Protein AF-A0A935MZN0-F1 (afdb_monomer_lite)

pLDDT: mean 77.76, std 11.83, range [48.06, 91.81]

Radius of gyration: 12.57 Å; chains: 1; bounding box: 27×21×33 Å

Structure (mmCIF, N/CA/C/O backbone):
data_AF-A0A935MZN0-F1
#
_entry.id   AF-A0A935MZN0-F1
#
loop_
_atom_site.group_PDB
_atom_site.id
_atom_site.type_symbol
_atom_site.label_atom_id
_atom_site.label_alt_id
_atom_site.label_comp_id
_atom_site.label_asym_id
_atom_site.label_entity_id
_atom_site.label_seq_id
_atom_site.pdbx_PDB_ins_code
_atom_site.Cartn_x
_atom_site.Cartn_y
_atom_site.Cartn_z
_atom_site.occupancy
_atom_site.B_iso_or_equiv
_atom_site.auth_seq_id
_atom_site.auth_comp_id
_atom_site.auth_asym_id
_atom_site.auth_atom_id
_atom_site.pdbx_PDB_model_num
ATOM 1 N N . MET A 1 1 ? -13.243 -7.373 -14.446 1.00 48.06 1 MET A N 1
ATOM 2 C CA . MET A 1 1 ? -12.236 -8.134 -15.219 1.00 48.06 1 MET A CA 1
ATOM 3 C C . MET A 1 1 ? -10.878 -7.738 -14.684 1.00 48.06 1 MET A C 1
ATOM 5 O O . MET A 1 1 ? -10.677 -6.542 -14.496 1.00 48.06 1 MET A O 1
ATOM 9 N N . ALA A 1 2 ? -10.004 -8.702 -14.393 1.00 52.66 2 ALA A N 1
ATOM 10 C CA . ALA A 1 2 ? -8.628 -8.381 -14.042 1.00 52.66 2 ALA A CA 1
ATOM 11 C C . ALA A 1 2 ? -7.890 -7.898 -15.304 1.00 52.66 2 ALA A C 1
ATOM 13 O O . ALA A 1 2 ? -8.102 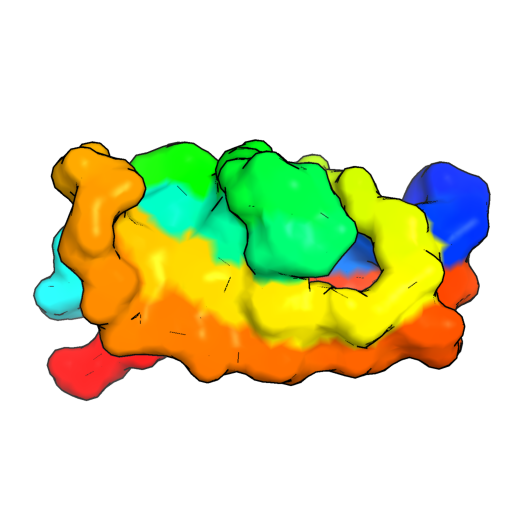-8.469 -16.373 1.00 52.66 2 ALA A O 1
ATOM 14 N N . ARG A 1 3 ? -7.102 -6.822 -15.218 1.00 57.00 3 ARG A N 1
ATOM 15 C CA . ARG A 1 3 ? -6.228 -6.371 -16.315 1.00 57.00 3 ARG A CA 1
ATOM 16 C C . ARG A 1 3 ? -4.871 -7.044 -16.150 1.00 57.00 3 ARG A C 1
ATOM 18 O O . ARG A 1 3 ? -4.337 -7.063 -15.050 1.00 57.00 3 ARG A O 1
ATOM 25 N N . GLU A 1 4 ? -4.385 -7.621 -17.246 1.00 56.47 4 GLU A N 1
ATOM 26 C CA . GLU A 1 4 ? -3.231 -8.534 -17.286 1.00 56.47 4 GLU A CA 1
ATOM 27 C C . GLU A 1 4 ? -1.938 -7.853 -17.771 1.00 56.47 4 GLU A C 1
ATOM 29 O O . GLU A 1 4 ? -0.874 -8.467 -17.780 1.00 56.47 4 GLU A O 1
ATOM 34 N N . ALA A 1 5 ? -2.030 -6.587 -18.192 1.00 54.41 5 ALA A N 1
ATOM 35 C CA . ALA A 1 5 ? -0.918 -5.808 -18.719 1.00 54.41 5 ALA A CA 1
ATOM 36 C C . ALA A 1 5 ? -0.963 -4.382 -18.167 1.00 54.41 5 ALA A C 1
ATOM 38 O O . ALA A 1 5 ? -2.000 -3.715 -18.255 1.00 54.41 5 ALA A O 1
ATOM 39 N N . ALA A 1 6 ? 0.171 -3.933 -17.637 1.00 58.44 6 ALA A N 1
ATOM 40 C CA . ALA A 1 6 ? 0.364 -2.554 -17.220 1.00 58.44 6 ALA A CA 1
ATOM 41 C C . ALA A 1 6 ? 0.629 -1.644 -18.427 1.00 58.44 6 ALA A C 1
ATOM 43 O O . ALA A 1 6 ? 1.055 -2.089 -19.499 1.00 58.44 6 ALA A O 1
ATOM 44 N N . VAL A 1 7 ? 0.396 -0.340 -18.268 1.00 56.41 7 VAL A N 1
ATOM 45 C CA . VAL A 1 7 ? 0.749 0.646 -19.297 1.00 56.41 7 VAL A CA 1
ATOM 46 C C . VAL A 1 7 ? 2.230 1.003 -19.150 1.00 56.41 7 VAL A C 1
ATOM 48 O O . VAL A 1 7 ? 2.596 1.820 -18.316 1.00 56.41 7 VAL A O 1
ATOM 51 N N . GLY A 1 8 ? 3.092 0.407 -19.978 1.00 64.62 8 GLY A N 1
ATOM 52 C CA . GLY A 1 8 ? 4.535 0.676 -19.967 1.00 64.62 8 GLY A CA 1
ATOM 53 C C . GLY A 1 8 ? 5.334 -0.360 -19.171 1.00 64.62 8 GLY A C 1
ATOM 54 O O . GLY A 1 8 ? 5.040 -1.548 -19.238 1.00 64.62 8 GLY A O 1
ATOM 55 N N . SER A 1 9 ? 6.385 0.073 -18.472 1.00 74.06 9 SER A N 1
ATOM 56 C CA . SER A 1 9 ? 7.263 -0.795 -17.663 1.00 74.06 9 SER A CA 1
ATOM 57 C C . SER A 1 9 ? 6.798 -0.984 -16.216 1.00 74.06 9 SER A C 1
ATOM 59 O O . SER A 1 9 ? 7.482 -1.652 -15.439 1.00 74.06 9 SER A O 1
ATOM 61 N N . ASP A 1 10 ? 5.675 -0.371 -15.852 1.00 80.69 10 ASP A N 1
ATOM 62 C CA . ASP A 1 10 ? 5.119 -0.409 -14.503 1.00 80.69 10 ASP A CA 1
ATOM 63 C C . ASP A 1 10 ? 4.418 -1.748 -14.234 1.00 80.69 10 ASP A C 1
ATOM 65 O O . ASP A 1 10 ? 4.319 -2.612 -15.108 1.00 80.69 10 ASP A O 1
ATOM 69 N N . VAL A 1 11 ? 3.975 -1.942 -12.997 1.00 80.12 11 VAL A N 1
ATOM 70 C CA . VAL A 1 11 ? 3.249 -3.120 -12.531 1.00 80.12 11 VAL A CA 1
ATOM 71 C C . VAL A 1 11 ? 1.893 -2.673 -12.015 1.00 80.12 11 VAL A C 1
ATOM 73 O O . VAL A 1 11 ? 1.815 -1.853 -11.099 1.00 80.12 11 VAL A O 1
ATOM 76 N N . ASP A 1 12 ? 0.836 -3.229 -12.600 1.00 80.50 12 ASP A N 1
ATOM 77 C CA . ASP A 1 12 ? -0.547 -2.938 -12.226 1.00 80.50 12 ASP A CA 1
ATOM 78 C C . ASP A 1 12 ? -0.979 -3.843 -11.066 1.00 80.50 12 ASP A C 1
ATOM 80 O O . ASP A 1 12 ? -0.875 -5.071 -11.123 1.00 80.50 12 ASP A O 1
ATOM 84 N N . LEU A 1 13 ? -1.498 -3.239 -10.007 1.00 77.88 13 LEU A N 1
ATOM 85 C CA . LEU A 1 13 ? -1.904 -3.905 -8.777 1.00 77.88 13 LEU A CA 1
ATOM 86 C C . LEU A 1 13 ? -3.342 -3.537 -8.436 1.00 77.88 13 LEU A C 1
ATOM 88 O O . LEU A 1 13 ? -3.787 -2.428 -8.710 1.00 77.88 13 LEU A O 1
ATOM 92 N N . PHE A 1 14 ? -4.060 -4.454 -7.800 1.00 81.25 14 PHE A N 1
ATOM 93 C CA . PHE A 1 14 ? -5.345 -4.166 -7.172 1.00 81.25 14 PHE A CA 1
ATOM 94 C C . PHE A 1 14 ? -5.465 -4.953 -5.871 1.00 81.25 14 PHE A C 1
ATOM 96 O O . PHE A 1 14 ? -4.824 -5.998 -5.701 1.00 81.25 14 PHE A O 1
ATOM 103 N N . VAL A 1 15 ? -6.295 -4.452 -4.963 1.00 79.88 15 VAL A N 1
ATOM 104 C CA . VAL A 1 15 ? -6.577 -5.095 -3.683 1.00 79.88 15 VAL A CA 1
ATOM 105 C C . VAL A 1 15 ? -7.982 -5.680 -3.724 1.00 79.88 15 VAL A C 1
ATOM 107 O O . VAL A 1 15 ? -8.935 -5.010 -4.123 1.00 79.88 15 VAL A O 1
ATOM 110 N N . LEU A 1 16 ? -8.098 -6.938 -3.302 1.00 79.44 16 LEU A N 1
ATOM 111 C CA . LEU A 1 16 ? -9.364 -7.545 -2.911 1.00 79.44 16 LEU A CA 1
ATOM 112 C C . LEU A 1 16 ? -9.391 -7.666 -1.388 1.00 79.44 16 LEU A C 1
ATOM 114 O O . LEU A 1 16 ? -8.573 -8.390 -0.806 1.00 79.44 16 LEU A O 1
ATOM 118 N N . HIS A 1 17 ? -10.355 -7.007 -0.749 1.00 76.69 17 HIS A N 1
ATOM 119 C CA . HIS A 1 17 ? -10.550 -7.137 0.688 1.00 76.69 17 HIS A CA 1
ATOM 120 C C . HIS A 1 17 ? -11.580 -8.227 1.008 1.00 76.69 17 HIS A C 1
ATOM 122 O O . HIS A 1 17 ? -12.789 -8.020 0.962 1.00 76.69 17 HIS A O 1
ATOM 128 N N . GLY A 1 18 ? -11.095 -9.429 1.321 1.00 67.25 18 GLY A N 1
ATOM 129 C CA . GLY A 1 18 ? -11.930 -10.626 1.475 1.00 67.25 18 GLY A CA 1
ATOM 130 C C . GLY A 1 18 ? -12.409 -10.923 2.898 1.00 67.25 18 GLY A C 1
ATOM 131 O O . GLY A 1 18 ? -12.946 -12.002 3.125 1.00 67.25 18 GLY A O 1
ATOM 132 N N . SER A 1 19 ? -12.187 -10.030 3.865 1.00 70.94 19 SER A N 1
ATOM 133 C CA . SER A 1 19 ? -12.399 -10.322 5.289 1.00 70.94 19 SER A CA 1
ATOM 134 C C . SER A 1 19 ? -13.676 -9.701 5.847 1.00 70.94 19 SER A C 1
ATOM 136 O O . SER A 1 19 ? -13.741 -8.486 6.005 1.00 70.94 19 SER A O 1
ATOM 138 N N . THR A 1 20 ? -14.674 -10.525 6.180 1.00 56.81 20 THR A N 1
ATOM 139 C CA . THR A 1 20 ? -15.986 -10.079 6.695 1.00 56.81 20 THR A CA 1
ATOM 140 C C . THR A 1 20 ? -15.923 -9.366 8.044 1.00 56.81 20 THR A C 1
ATOM 142 O O . THR A 1 20 ? -16.796 -8.556 8.331 1.00 56.81 20 THR A O 1
ATOM 145 N N . ASP A 1 21 ? -14.921 -9.686 8.867 1.00 62.69 21 ASP A N 1
ATOM 146 C CA . ASP A 1 21 ? -14.761 -9.170 10.237 1.00 62.69 21 ASP A CA 1
ATOM 147 C C . ASP A 1 21 ? -13.639 -8.118 10.345 1.00 62.69 21 ASP A C 1
ATOM 149 O O . ASP A 1 21 ? -13.300 -7.661 11.433 1.00 62.69 21 ASP A O 1
ATOM 153 N N . ALA A 1 22 ? -13.021 -7.729 9.219 1.00 65.19 22 ALA A N 1
ATOM 154 C CA . ALA A 1 22 ? -11.936 -6.754 9.253 1.00 65.19 22 ALA A CA 1
ATOM 155 C C . ALA A 1 22 ? -12.458 -5.308 9.130 1.00 65.19 22 ALA A C 1
ATOM 157 O O . ALA A 1 22 ? -13.349 -5.043 8.318 1.00 65.19 22 ALA A O 1
ATOM 158 N N . PRO A 1 23 ? -11.887 -4.361 9.896 1.00 73.44 23 PRO A N 1
ATOM 159 C CA . PRO A 1 23 ? -12.080 -2.927 9.675 1.00 73.44 23 PRO A CA 1
ATOM 160 C C . PRO A 1 23 ? -11.541 -2.488 8.304 1.00 73.44 23 PRO A C 1
ATOM 162 O O . PRO A 1 23 ? -10.748 -3.201 7.691 1.00 73.44 23 PRO A O 1
ATOM 165 N N . THR A 1 24 ? -11.936 -1.295 7.848 1.00 84.50 24 THR A N 1
ATOM 166 C CA . THR A 1 24 ? -11.401 -0.702 6.615 1.00 84.50 24 THR A CA 1
ATOM 167 C C . THR A 1 24 ? -9.891 -0.493 6.718 1.00 84.50 24 THR A C 1
ATOM 169 O O . THR A 1 24 ? -9.376 -0.119 7.780 1.00 84.50 24 THR A O 1
ATOM 172 N N . VAL A 1 25 ? -9.179 -0.740 5.616 1.00 86.19 25 VAL A N 1
ATOM 173 C CA . VAL A 1 25 ? -7.712 -0.691 5.584 1.00 86.19 25 VAL A CA 1
ATOM 174 C C . VAL A 1 25 ? -7.166 0.246 4.516 1.00 86.19 25 VAL A C 1
ATOM 176 O O . VAL A 1 25 ? -7.681 0.331 3.400 1.00 86.19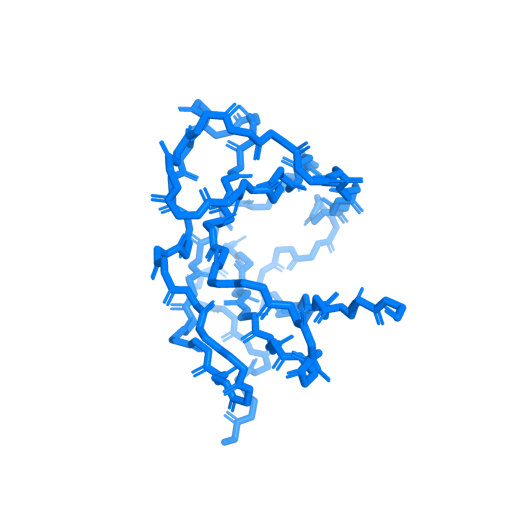 25 VAL A O 1
ATOM 179 N N . ASP A 1 26 ? -6.049 0.878 4.855 1.00 89.31 26 ASP A N 1
ATOM 180 C CA . ASP A 1 26 ? -5.170 1.559 3.917 1.00 89.31 26 ASP A CA 1
ATOM 181 C C . ASP A 1 26 ? -4.027 0.625 3.513 1.00 89.31 26 ASP A C 1
ATOM 183 O O . ASP A 1 26 ? -3.489 -0.106 4.346 1.00 89.31 26 ASP A O 1
ATOM 187 N N . VAL A 1 27 ? -3.594 0.692 2.253 1.00 88.62 27 VAL A N 1
ATOM 188 C CA . VAL A 1 27 ? -2.388 -0.003 1.776 1.00 88.62 27 VAL A CA 1
ATOM 189 C C . VAL A 1 27 ? -1.358 1.026 1.350 1.00 88.62 27 VAL A C 1
ATOM 191 O O . VAL A 1 27 ? -1.632 1.859 0.485 1.00 88.62 27 VAL A O 1
ATOM 194 N N . LYS A 1 28 ? -0.162 0.951 1.932 1.00 91.12 28 LYS A N 1
ATOM 195 C CA . LYS A 1 28 ? 0.956 1.854 1.647 1.00 91.12 28 LYS A CA 1
ATOM 196 C C . LYS A 1 28 ? 2.156 1.083 1.110 1.00 91.12 28 LYS A C 1
ATOM 198 O O . LYS A 1 28 ? 2.446 -0.013 1.579 1.00 91.12 28 LYS A O 1
ATOM 203 N N . ALA A 1 29 ? 2.864 1.650 0.138 1.00 90.88 29 ALA A N 1
ATOM 204 C CA . ALA A 1 29 ? 4.130 1.110 -0.354 1.00 90.88 29 ALA A CA 1
ATOM 205 C C . ALA A 1 29 ? 5.306 1.813 0.332 1.00 90.88 29 ALA A C 1
ATOM 207 O O . ALA A 1 29 ? 5.607 2.970 0.030 1.00 90.88 29 ALA A O 1
ATOM 208 N N . ARG A 1 30 ? 5.996 1.100 1.226 1.00 91.00 30 ARG A N 1
ATOM 209 C CA . ARG A 1 30 ? 7.062 1.654 2.074 1.00 91.00 30 ARG A CA 1
ATOM 210 C C . ARG A 1 30 ? 8.220 2.242 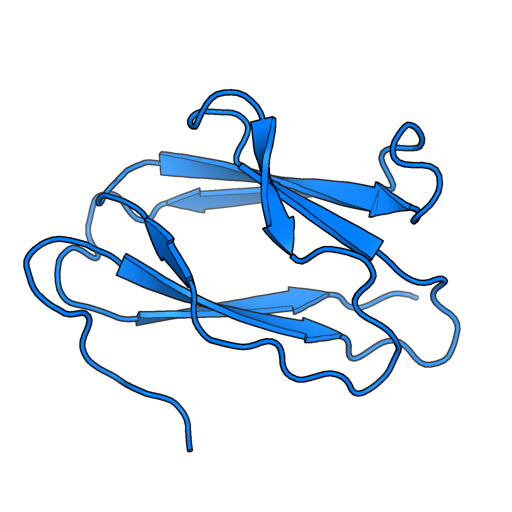1.266 1.00 91.00 30 ARG A C 1
ATOM 212 O O . ARG A 1 30 ? 8.631 3.382 1.457 1.00 91.00 30 ARG A O 1
ATOM 219 N N . GLU A 1 31 ? 8.721 1.485 0.300 1.00 91.56 31 GLU A N 1
ATOM 220 C CA . GLU A 1 31 ? 9.853 1.836 -0.562 1.00 91.56 31 GLU A CA 1
ATOM 221 C C . GLU A 1 31 ? 9.471 2.889 -1.613 1.00 91.56 31 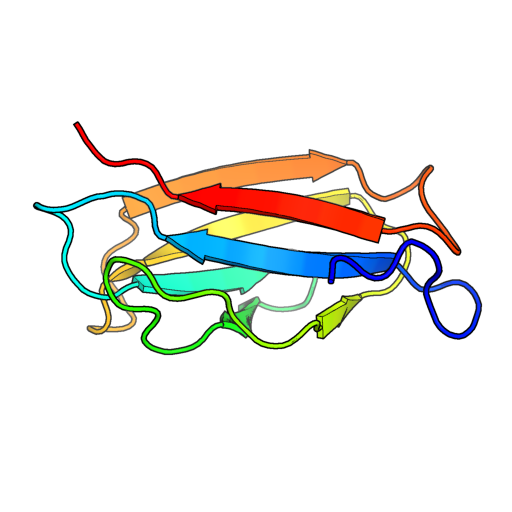GLU A C 1
ATOM 223 O O . GLU A 1 31 ? 10.348 3.476 -2.242 1.00 91.56 31 GLU A O 1
ATOM 228 N N . ALA A 1 32 ? 8.172 3.176 -1.765 1.00 86.56 32 ALA A N 1
ATOM 229 C CA . ALA A 1 32 ? 7.656 4.309 -2.530 1.00 86.56 32 ALA A CA 1
ATOM 230 C C . ALA A 1 32 ? 7.455 5.570 -1.661 1.00 86.56 32 ALA A C 1
ATOM 232 O O . ALA A 1 32 ? 6.734 6.478 -2.069 1.00 86.56 32 ALA A O 1
ATOM 233 N N . GLY A 1 33 ? 8.066 5.637 -0.472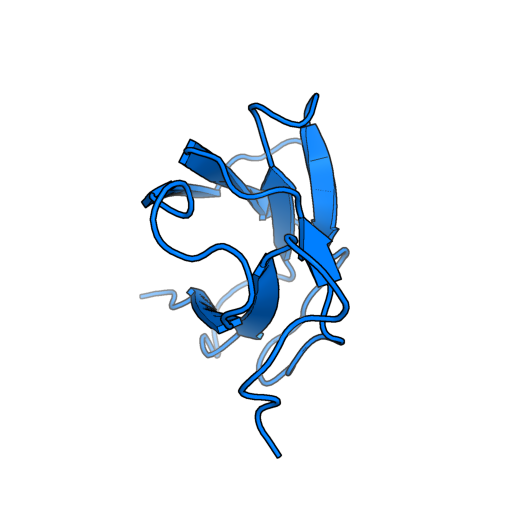 1.00 88.81 33 GLY A N 1
ATOM 234 C CA . GLY A 1 33 ? 7.915 6.763 0.453 1.00 88.81 33 GLY A CA 1
ATOM 235 C C . GLY A 1 33 ? 6.554 6.778 1.147 1.00 88.81 33 GLY A C 1
ATOM 236 O O . GLY A 1 33 ? 5.928 7.832 1.230 1.00 88.81 33 GLY A O 1
ATOM 237 N N . ASP A 1 34 ? 6.088 5.606 1.589 1.00 88.62 34 ASP A N 1
ATOM 238 C CA . ASP A 1 34 ? 4.769 5.387 2.201 1.00 88.62 34 ASP A CA 1
ATOM 239 C C . ASP A 1 34 ? 3.596 5.866 1.330 1.00 88.62 34 ASP A C 1
ATOM 241 O O . ASP A 1 34 ? 2.556 6.305 1.831 1.00 88.62 34 ASP A O 1
ATOM 245 N N . LEU A 1 35 ? 3.755 5.766 0.004 1.00 89.19 35 LEU A N 1
ATOM 246 C CA . LEU A 1 35 ? 2.711 6.106 -0.956 1.00 89.19 35 LEU A CA 1
ATOM 247 C C . LEU A 1 35 ? 1.440 5.315 -0.641 1.00 89.19 35 LEU A C 1
ATOM 249 O O . LEU A 1 35 ? 1.463 4.084 -0.647 1.00 89.19 35 LEU A O 1
ATOM 253 N N . VAL A 1 36 ? 0.335 6.022 -0.412 1.00 89.44 36 VAL A N 1
ATOM 254 C CA . VAL A 1 36 ? -0.987 5.418 -0.228 1.00 89.44 36 VAL A CA 1
ATOM 255 C C . VAL A 1 36 ? -1.480 4.906 -1.579 1.00 89.44 36 VAL A C 1
ATOM 257 O O . VAL A 1 36 ? -1.767 5.685 -2.485 1.00 89.44 36 VAL A O 1
ATOM 260 N N . LEU A 1 37 ? -1.544 3.586 -1.712 1.00 86.06 37 LEU A N 1
ATOM 261 C CA . LEU A 1 37 ? -1.996 2.878 -2.911 1.00 86.06 37 LEU A CA 1
ATOM 262 C C . LEU A 1 37 ? -3.500 2.616 -2.871 1.00 86.06 37 LEU A C 1
ATOM 264 O O . LEU A 1 37 ? -4.180 2.650 -3.893 1.00 86.06 37 LEU A O 1
ATOM 268 N N . VAL A 1 38 ? -4.007 2.359 -1.669 1.00 87.56 38 VAL A N 1
ATOM 269 C CA . VAL A 1 38 ? -5.419 2.142 -1.378 1.00 87.56 38 VAL A CA 1
ATOM 270 C C . VAL A 1 38 ? -5.745 2.909 -0.116 1.00 87.56 38 VAL A C 1
ATOM 272 O O . VAL A 1 38 ? -4.996 2.825 0.857 1.00 87.56 38 VAL A O 1
ATOM 275 N N . ASN A 1 39 ? -6.855 3.636 -0.149 1.00 88.12 39 ASN A N 1
ATOM 276 C CA . ASN A 1 39 ? -7.382 4.341 1.003 1.00 88.12 39 ASN A CA 1
ATOM 277 C C . ASN A 1 39 ? -8.774 3.799 1.328 1.00 88.12 39 ASN A C 1
ATOM 279 O O . ASN A 1 39 ? -9.616 3.729 0.432 1.00 88.12 39 ASN A O 1
ATOM 283 N N . ASP A 1 40 ? -8.974 3.404 2.584 1.00 86.75 40 ASP A N 1
ATOM 284 C CA . ASP A 1 40 ? -10.252 2.944 3.132 1.00 86.75 40 ASP A CA 1
ATOM 285 C C . ASP A 1 40 ? -10.931 1.807 2.345 1.00 86.75 40 ASP A C 1
ATOM 287 O O . ASP A 1 40 ? -12.141 1.834 2.120 1.00 86.75 40 ASP A O 1
ATOM 291 N N . ALA A 1 41 ? -10.186 0.770 1.942 1.00 83.94 41 ALA A N 1
ATOM 292 C CA . ALA A 1 41 ? -10.815 -0.419 1.360 1.00 83.94 41 ALA A CA 1
ATOM 293 C C . ALA A 1 41 ? -11.686 -1.123 2.406 1.00 83.94 41 ALA A C 1
ATOM 295 O O . ALA A 1 41 ? -11.189 -1.496 3.472 1.00 83.94 41 ALA A O 1
ATOM 296 N N . ALA A 1 42 ? -12.965 -1.331 2.091 1.00 83.25 42 ALA A N 1
ATOM 297 C CA . ALA A 1 42 ? -13.930 -2.041 2.920 1.00 83.25 42 ALA A CA 1
ATOM 298 C C . ALA A 1 42 ? -14.101 -3.499 2.485 1.00 83.25 42 ALA A C 1
ATOM 300 O O . ALA A 1 42 ? -13.658 -3.916 1.415 1.00 83.25 42 ALA A O 1
ATOM 301 N N . TYR A 1 43 ? -14.744 -4.305 3.332 1.00 78.19 43 TYR A N 1
ATOM 302 C CA . TYR A 1 43 ? -15.042 -5.694 2.998 1.00 78.19 43 TYR A CA 1
ATOM 303 C C . TYR A 1 43 ? -15.762 -5.816 1.645 1.00 78.19 43 TYR A C 1
ATOM 305 O O . TYR A 1 43 ? -16.732 -5.113 1.369 1.00 78.19 43 TYR A O 1
ATOM 313 N N . SER A 1 44 ? -15.315 -6.784 0.843 1.00 76.25 44 SER A N 1
ATOM 314 C CA . SER A 1 44 ? -15.782 -7.082 -0.510 1.00 76.25 44 SER A CA 1
ATOM 315 C C . SER A 1 44 ? -15.404 -6.045 -1.575 1.00 76.25 44 SER A C 1
ATOM 317 O O . SER A 1 44 ? -15.789 -6.228 -2.737 1.00 76.25 44 SER A O 1
ATOM 319 N N . ASP A 1 45 ? -14.616 -5.022 -1.233 1.00 80.38 45 ASP A N 1
ATOM 320 C CA . ASP A 1 45 ? -14.111 -4.076 -2.220 1.00 80.38 45 ASP A CA 1
ATOM 321 C C . ASP A 1 45 ? -13.044 -4.718 -3.109 1.00 80.38 45 ASP A C 1
ATOM 323 O O . ASP A 1 45 ? -12.105 -5.382 -2.656 1.00 80.38 45 ASP A O 1
ATOM 327 N N . ILE A 1 46 ? -13.197 -4.461 -4.406 1.00 78.94 46 ILE A N 1
ATOM 328 C CA . ILE A 1 46 ? -12.148 -4.600 -5.411 1.00 78.94 46 ILE A CA 1
ATOM 329 C C . ILE A 1 46 ? -11.728 -3.180 -5.756 1.00 78.94 46 ILE A C 1
ATOM 331 O O . ILE A 1 46 ? -12.502 -2.430 -6.357 1.00 78.94 46 ILE A O 1
ATOM 335 N N . THR A 1 47 ? -10.517 -2.797 -5.367 1.00 80.56 47 THR A N 1
ATOM 336 C CA . THR A 1 47 ? -10.036 -1.435 -5.605 1.00 80.56 47 THR A CA 1
ATOM 337 C C . THR A 1 47 ? -9.770 -1.203 -7.092 1.00 80.56 47 THR A C 1
ATOM 339 O O . THR A 1 47 ? -9.524 -2.155 -7.844 1.00 80.56 47 THR A O 1
ATOM 342 N N . PRO A 1 48 ? -9.754 0.062 -7.547 1.00 80.56 48 PRO A N 1
ATOM 343 C CA . PRO A 1 48 ? -9.153 0.397 -8.826 1.00 80.56 48 PRO A CA 1
ATOM 344 C C . PRO A 1 48 ? -7.718 -0.130 -8.914 1.00 80.56 48 PRO A C 1
ATOM 346 O O . PRO A 1 48 ? -7.040 -0.314 -7.898 1.00 80.56 48 PRO A O 1
ATOM 349 N N . TYR A 1 49 ? -7.267 -0.345 -10.146 1.00 77.81 49 TYR A N 1
ATOM 350 C CA . TYR A 1 49 ? -5.870 -0.653 -10.396 1.00 77.81 49 TYR A CA 1
ATOM 351 C C . TYR A 1 49 ? -4.996 0.562 -10.106 1.00 77.81 49 TYR A C 1
ATOM 353 O O . TYR A 1 49 ? -5.342 1.682 -10.486 1.00 77.81 49 TYR A O 1
ATOM 361 N N . PHE A 1 50 ? -3.852 0.321 -9.487 1.00 80.88 50 PHE A N 1
ATOM 362 C CA . PHE A 1 50 ? -2.790 1.295 -9.299 1.00 80.88 50 PHE A CA 1
ATOM 363 C C . PHE A 1 50 ? -1.495 0.750 -9.894 1.00 80.88 50 PHE A C 1
ATOM 365 O O . PHE A 1 50 ? -1.211 -0.443 -9.794 1.00 80.88 50 PHE A O 1
ATOM 372 N N . SER A 1 51 ? -0.722 1.628 -10.525 1.00 82.81 51 SER A N 1
ATOM 373 C CA . SER A 1 51 ? 0.529 1.268 -11.188 1.00 82.81 51 SER A CA 1
ATOM 374 C C . SER A 1 51 ? 1.703 1.745 -10.344 1.00 82.81 51 SER A C 1
ATOM 376 O O . SER A 1 51 ? 1.749 2.906 -9.931 1.00 82.81 51 SER A O 1
ATOM 378 N N . VAL A 1 52 ? 2.656 0.855 -10.087 1.00 82.75 52 VAL A N 1
ATOM 379 C CA . VAL A 1 52 ? 3.933 1.194 -9.447 1.00 82.75 52 VAL A CA 1
ATOM 380 C C . VAL A 1 52 ? 5.083 0.779 -10.358 1.00 82.75 52 VAL A C 1
ATOM 382 O O . VAL A 1 52 ? 4.950 -0.219 -11.068 1.00 82.75 52 VAL A O 1
ATOM 385 N N . PRO A 1 53 ? 6.222 1.490 -10.356 1.00 84.88 53 PRO A N 1
ATOM 386 C CA . PRO A 1 53 ? 7.404 1.031 -11.074 1.00 84.88 53 PRO A CA 1
ATOM 387 C C . PRO A 1 53 ? 7.784 -0.398 -10.673 1.00 84.88 53 PRO A C 1
ATOM 389 O O . PRO A 1 53 ? 7.574 -0.806 -9.533 1.00 84.88 53 PRO A O 1
ATOM 392 N N . ALA A 1 54 ? 8.379 -1.169 -11.583 1.00 85.38 54 ALA A N 1
ATOM 393 C CA . ALA A 1 54 ? 8.907 -2.481 -11.221 1.00 85.38 54 ALA A CA 1
ATOM 394 C C . ALA A 1 54 ? 9.968 -2.341 -10.113 1.00 85.38 54 ALA A C 1
ATOM 396 O O . ALA A 1 54 ? 10.987 -1.668 -10.277 1.00 85.38 54 ALA A O 1
ATOM 397 N N . GLY A 1 55 ? 9.728 -2.988 -8.976 1.00 86.25 55 GLY A N 1
ATOM 398 C CA . GLY A 1 55 ? 10.562 -2.868 -7.786 1.00 86.25 55 GLY A CA 1
ATOM 399 C C . GLY A 1 55 ? 10.134 -3.846 -6.700 1.00 86.25 55 GLY A C 1
ATOM 400 O O . GLY A 1 55 ? 9.084 -4.475 -6.791 1.00 86.25 55 GLY A O 1
ATOM 401 N N . ASN A 1 56 ? 10.962 -4.013 -5.675 1.00 89.38 56 ASN A N 1
ATOM 402 C CA . ASN A 1 56 ? 10.570 -4.794 -4.505 1.00 89.38 56 ASN A CA 1
ATOM 403 C C . ASN A 1 56 ? 9.937 -3.849 -3.491 1.00 89.38 56 ASN A C 1
ATOM 405 O O . ASN A 1 56 ? 10.595 -2.906 -3.053 1.00 89.38 56 ASN A O 1
ATOM 409 N N . TYR A 1 57 ? 8.688 -4.126 -3.136 1.00 88.94 57 TYR A N 1
ATOM 410 C CA . TYR A 1 57 ? 7.929 -3.332 -2.184 1.00 88.94 57 TYR A CA 1
ATOM 411 C C . TYR A 1 57 ? 7.557 -4.158 -0.961 1.00 88.94 57 TYR A C 1
ATOM 413 O O . TYR A 1 57 ? 7.289 -5.353 -1.049 1.00 88.94 57 TYR A O 1
ATOM 421 N N . THR A 1 58 ? 7.480 -3.490 0.172 1.00 91.81 58 THR A N 1
ATOM 422 C CA . THR A 1 58 ? 6.766 -3.891 1.364 1.00 91.81 58 THR A CA 1
ATOM 423 C C . THR A 1 58 ? 5.455 -3.117 1.356 1.00 91.81 58 THR A C 1
ATOM 425 O O . THR A 1 58 ? 5.437 -1.887 1.434 1.00 91.81 58 THR A O 1
ATOM 428 N N . LEU A 1 59 ? 4.358 -3.850 1.205 1.00 89.69 59 LEU A N 1
ATOM 429 C CA . LEU A 1 59 ? 3.006 -3.326 1.293 1.00 89.69 59 LEU A CA 1
ATOM 430 C C . LEU A 1 59 ? 2.566 -3.381 2.750 1.00 89.69 59 LEU A C 1
ATOM 432 O O . LEU A 1 59 ? 2.353 -4.463 3.300 1.00 89.69 59 LEU A O 1
ATOM 436 N N . ASP A 1 60 ? 2.455 -2.213 3.361 1.00 90.56 60 ASP A N 1
ATOM 437 C CA . ASP A 1 60 ? 1.999 -2.044 4.729 1.00 90.56 60 ASP A CA 1
A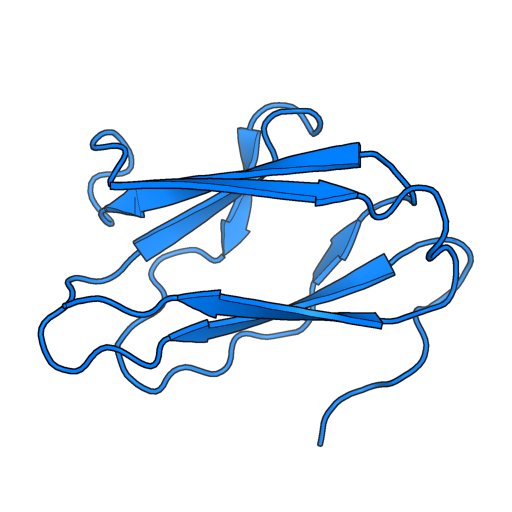TOM 438 C C . ASP A 1 60 ? 0.493 -1.805 4.748 1.00 90.56 60 ASP A C 1
ATOM 440 O O . ASP A 1 60 ? -0.015 -0.902 4.081 1.00 90.56 60 ASP A O 1
ATOM 444 N N . LEU A 1 61 ? -0.220 -2.628 5.512 1.00 87.88 61 LEU A N 1
ATOM 445 C CA . LEU A 1 61 ? -1.651 -2.494 5.742 1.00 87.88 61 LEU A CA 1
ATOM 446 C C . LEU A 1 61 ? -1.857 -1.764 7.056 1.00 87.88 61 LEU A C 1
ATOM 448 O O . LEU A 1 61 ? -1.474 -2.272 8.110 1.00 87.88 61 LEU A O 1
ATOM 452 N N . TYR A 1 62 ? -2.495 -0.606 6.995 1.00 89.50 62 TYR A N 1
ATOM 453 C CA . TYR A 1 62 ? -2.910 0.153 8.164 1.00 89.50 62 TYR A CA 1
ATOM 454 C C . TYR A 1 62 ? -4.422 0.062 8.337 1.00 89.50 62 TYR A C 1
ATOM 456 O O . TYR A 1 62 ? -5.148 -0.119 7.364 1.00 89.50 62 TYR A O 1
ATOM 464 N N . LEU A 1 63 ? -4.907 0.222 9.566 1.00 87.56 63 LEU A N 1
ATOM 465 C CA . LEU A 1 63 ? -6.307 0.585 9.779 1.00 87.56 63 LEU A CA 1
ATOM 466 C C . LEU A 1 63 ? -6.588 1.958 9.161 1.00 87.56 63 LEU A C 1
ATOM 468 O O . LEU A 1 63 ? -5.673 2.767 9.011 1.00 87.56 63 LEU A O 1
ATOM 472 N N . SER A 1 64 ? -7.859 2.262 8.903 1.00 82.75 64 SER A N 1
ATOM 473 C CA . SER A 1 64 ? -8.312 3.589 8.448 1.00 82.75 64 SER A CA 1
ATOM 474 C C . SER A 1 64 ? -7.978 4.748 9.398 1.00 82.75 64 SER A C 1
ATOM 476 O O . SER A 1 64 ? -8.203 5.911 9.076 1.00 82.75 64 SER A O 1
ATOM 478 N N . ASP A 1 65 ? -7.455 4.465 10.596 1.00 84.44 65 ASP A N 1
ATOM 479 C CA . ASP A 1 65 ? -6.867 5.488 11.466 1.00 84.44 65 ASP A CA 1
ATOM 480 C C . ASP A 1 65 ? -5.513 6.017 10.940 1.00 84.44 65 ASP A C 1
ATOM 482 O O . ASP A 1 65 ? -4.961 6.971 11.491 1.00 84.44 65 ASP A O 1
ATOM 486 N N . GLY A 1 66 ? -4.963 5.387 9.896 1.00 81.38 66 GLY A N 1
ATOM 487 C CA . GLY A 1 66 ? -3.723 5.741 9.216 1.00 81.38 66 GLY A CA 1
ATOM 488 C C . GLY A 1 66 ? -2.443 5.487 10.020 1.00 81.38 66 GLY A C 1
ATOM 489 O O . GLY A 1 66 ? -1.356 5.788 9.514 1.00 81.38 66 GLY A O 1
ATOM 490 N N . THR A 1 67 ? -2.543 4.947 11.239 1.00 86.94 67 THR A N 1
ATOM 491 C CA . THR A 1 67 ? -1.447 4.845 12.223 1.00 86.94 67 THR A CA 1
ATOM 492 C C . THR A 1 67 ? -1.234 3.433 12.763 1.00 86.94 67 THR A C 1
ATOM 494 O O . THR A 1 67 ? -0.092 3.047 13.021 1.00 86.94 67 THR A O 1
ATOM 497 N N . THR A 1 68 ? -2.291 2.633 12.882 1.00 88.62 68 THR A N 1
ATOM 498 C CA . THR A 1 68 ? -2.226 1.258 13.376 1.00 88.62 68 THR A CA 1
ATOM 499 C C . THR A 1 68 ? -1.839 0.312 12.247 1.00 88.62 68 THR A C 1
ATOM 501 O O . THR A 1 68 ? -2.651 0.022 11.372 1.00 88.62 68 THR A O 1
ATOM 504 N N . LEU A 1 69 ? -0.598 -0.182 12.265 1.00 88.88 69 LEU A N 1
ATOM 505 C CA . LEU A 1 69 ? -0.126 -1.202 11.325 1.00 88.88 69 LEU A CA 1
ATOM 506 C C . LEU A 1 69 ? -0.738 -2.568 11.677 1.00 88.88 69 LEU A C 1
ATOM 508 O O . LEU A 1 69 ? -0.547 -3.076 12.781 1.00 88.88 69 LEU A O 1
ATOM 512 N N . VAL A 1 70 ? -1.436 -3.169 10.719 1.00 86.88 70 VAL A N 1
ATOM 513 C CA . VAL A 1 70 ? -2.088 -4.481 10.829 1.00 86.88 70 VAL A CA 1
ATOM 514 C C . VAL A 1 70 ? -1.161 -5.592 10.343 1.00 86.88 70 VAL A C 1
ATOM 516 O O . VAL A 1 70 ? -1.025 -6.622 11.000 1.00 86.88 70 VAL A O 1
ATOM 519 N N . ALA A 1 71 ? -0.525 -5.394 9.186 1.00 84.69 71 ALA A N 1
ATOM 520 C CA . ALA A 1 71 ? 0.343 -6.384 8.556 1.00 84.69 71 ALA A CA 1
ATOM 521 C C . ALA A 1 71 ? 1.291 -5.739 7.537 1.00 84.69 71 ALA A C 1
ATOM 523 O O . ALA A 1 71 ? 1.017 -4.660 7.019 1.00 84.69 71 ALA A O 1
ATOM 524 N N . SER A 1 72 ? 2.368 -6.448 7.203 1.00 87.12 72 SER A N 1
ATOM 525 C CA . SER A 1 72 ? 3.289 -6.084 6.123 1.00 87.12 72 SER A CA 1
ATOM 526 C C . SER A 1 72 ? 3.481 -7.279 5.192 1.00 87.12 72 SER A C 1
ATOM 528 O O . SER A 1 72 ? 3.756 -8.386 5.659 1.00 87.12 72 SER A O 1
ATOM 530 N N . PHE A 1 73 ? 3.391 -7.061 3.881 1.00 84.06 73 PHE A N 1
ATOM 531 C CA . PHE A 1 73 ? 3.585 -8.095 2.862 1.00 84.06 73 PHE A CA 1
ATOM 532 C C . PHE A 1 73 ? 4.695 -7.709 1.896 1.00 84.06 73 PHE A C 1
ATOM 534 O O . PHE A 1 73 ? 4.711 -6.604 1.364 1.00 84.06 73 PHE A O 1
ATOM 541 N N . ILE A 1 74 ? 5.603 -8.641 1.619 1.00 85.38 74 ILE A N 1
ATOM 542 C CA . ILE A 1 74 ? 6.638 -8.436 0.605 1.00 85.38 74 ILE A CA 1
ATOM 543 C C . ILE A 1 74 ? 6.026 -8.717 -0.770 1.00 85.38 74 ILE A C 1
ATOM 545 O O . ILE A 1 74 ? 5.580 -9.829 -1.049 1.00 85.38 74 ILE A O 1
ATOM 549 N N . ALA A 1 75 ? 6.047 -7.709 -1.631 1.00 83.94 75 ALA A N 1
ATOM 550 C CA . ALA A 1 75 ? 5.655 -7.745 -3.029 1.00 83.94 75 ALA A CA 1
ATOM 551 C C . ALA A 1 75 ? 6.916 -7.618 -3.910 1.00 83.94 75 ALA A C 1
ATOM 553 O O . ALA A 1 75 ? 7.369 -6.506 -4.201 1.00 83.94 75 ALA A O 1
ATOM 554 N N . PRO A 1 76 ? 7.534 -8.740 -4.329 1.00 82.81 76 PRO A N 1
ATOM 555 C CA . PRO A 1 76 ? 8.730 -8.724 -5.166 1.00 82.81 76 PRO A CA 1
ATOM 556 C C . PRO A 1 76 ? 8.366 -8.470 -6.638 1.00 82.81 76 PRO A C 1
ATOM 558 O O . PRO A 1 76 ? 8.362 -9.383 -7.463 1.00 82.81 76 PRO A O 1
ATOM 561 N N . LEU A 1 77 ? 8.030 -7.224 -6.981 1.00 82.81 77 LEU A N 1
ATOM 562 C CA . LEU A 1 77 ? 7.556 -6.843 -8.320 1.00 82.81 77 LEU A CA 1
ATOM 563 C C . LEU A 1 77 ? 8.694 -6.527 -9.299 1.00 82.81 77 LEU A C 1
ATOM 565 O O . LEU A 1 77 ? 8.438 -6.227 -10.463 1.00 82.81 77 LEU A O 1
ATOM 569 N N . ALA A 1 78 ? 9.956 -6.617 -8.868 1.00 80.31 78 ALA A N 1
ATOM 570 C CA . ALA A 1 78 ? 11.116 -6.272 -9.691 1.00 80.31 78 ALA A CA 1
ATOM 571 C C . ALA A 1 78 ? 11.210 -7.084 -11.000 1.00 80.31 78 ALA A C 1
ATOM 573 O O . ALA A 1 78 ? 11.756 -6.597 -11.985 1.00 80.31 78 ALA A O 1
ATOM 574 N N . GLY A 1 79 ? 10.668 -8.307 -11.026 1.00 77.06 79 GLY A N 1
ATOM 575 C CA . GLY A 1 79 ? 10.618 -9.159 -12.221 1.00 77.06 79 GLY A CA 1
ATOM 576 C C . GLY A 1 79 ? 9.335 -9.038 -13.047 1.00 77.06 79 GLY A C 1
ATOM 577 O O . GLY A 1 79 ? 9.191 -9.763 -14.027 1.00 77.06 79 GLY A O 1
ATOM 578 N N . LEU A 1 80 ? 8.395 -8.177 -12.645 1.00 72.56 80 LEU A N 1
ATOM 579 C CA . LEU A 1 80 ? 7.035 -8.125 -13.192 1.00 72.56 80 LEU A CA 1
ATOM 580 C C . LEU A 1 80 ? 6.769 -6.912 -14.087 1.00 72.56 80 LEU A C 1
ATOM 582 O O . LEU A 1 80 ? 5.612 -6.667 -14.407 1.00 72.56 80 LEU A O 1
ATOM 586 N N . GLY A 1 81 ? 7.793 -6.155 -14.496 1.00 67.56 81 GLY A N 1
ATOM 587 C CA . GLY A 1 81 ? 7.603 -4.981 -15.358 1.00 67.56 81 GLY A CA 1
ATOM 588 C C . GLY A 1 81 ? 6.760 -5.299 -16.600 1.00 67.56 81 GLY A C 1
ATOM 589 O O . GLY A 1 81 ? 7.078 -6.226 -17.347 1.00 67.56 81 GLY A O 1
ATOM 590 N N . GLY A 1 82 ? 5.672 -4.549 -16.798 1.00 60.28 82 GLY A N 1
ATOM 591 C CA . GLY A 1 82 ? 4.679 -4.767 -17.857 1.00 60.28 82 GLY A CA 1
ATOM 592 C C . GLY A 1 82 ? 3.564 -5.771 -17.521 1.00 60.28 82 GLY A C 1
ATOM 593 O O . GLY A 1 82 ? 2.646 -5.943 -18.321 1.00 60.28 82 GLY A O 1
ATOM 594 N N . GLY A 1 83 ? 3.614 -6.425 -16.358 1.00 65.56 83 GLY A N 1
ATOM 595 C CA . GLY A 1 83 ? 2.616 -7.379 -15.870 1.00 65.56 83 GLY A CA 1
ATOM 596 C C . GLY A 1 83 ? 1.707 -6.819 -14.771 1.00 65.56 83 GLY A C 1
ATOM 597 O O . GLY A 1 83 ? 1.787 -5.653 -14.390 1.00 65.56 83 GLY A O 1
ATOM 598 N N . SER A 1 84 ? 0.833 -7.676 -14.242 1.00 60.16 84 SER A N 1
ATOM 599 C CA . SER A 1 84 ? -0.108 -7.341 -13.166 1.00 60.16 84 SER A CA 1
ATOM 600 C C . SER A 1 84 ? -0.013 -8.320 -11.995 1.00 60.16 84 SER A C 1
ATOM 602 O O . SER A 1 84 ? 0.164 -9.519 -12.224 1.00 60.16 84 SER A O 1
ATOM 604 N N . ALA A 1 85 ? -0.212 -7.854 -10.761 1.00 65.81 85 ALA A N 1
ATOM 605 C CA . ALA A 1 85 ? -0.307 -8.707 -9.573 1.00 65.81 85 ALA A CA 1
ATOM 606 C C . ALA A 1 85 ? -1.587 -8.419 -8.765 1.00 65.81 85 ALA A C 1
ATOM 608 O O . ALA A 1 85 ? -2.142 -7.323 -8.816 1.00 65.81 85 ALA A O 1
ATOM 609 N N . ALA A 1 86 ? -2.070 -9.413 -8.017 1.00 65.44 86 ALA A N 1
ATOM 610 C CA . ALA A 1 86 ? -3.230 -9.277 -7.137 1.00 65.44 86 ALA A CA 1
ATOM 611 C C . ALA A 1 86 ? -2.788 -9.325 -5.671 1.00 65.44 86 ALA A C 1
ATOM 613 O O . ALA A 1 86 ? -2.001 -10.195 -5.291 1.00 65.44 86 ALA A O 1
ATOM 614 N N . VAL A 1 87 ? -3.320 -8.418 -4.853 1.00 67.00 87 VAL A N 1
ATOM 615 C CA . VAL A 1 87 ? -3.091 -8.381 -3.406 1.00 67.00 87 VAL A CA 1
ATOM 616 C C . VAL A 1 87 ? -4.378 -8.799 -2.698 1.00 67.00 87 VAL A C 1
ATOM 618 O O . VAL A 1 87 ? -5.440 -8.220 -2.926 1.00 67.00 87 VAL A O 1
ATOM 621 N N . PHE A 1 88 ? -4.289 -9.810 -1.833 1.00 63.47 88 PHE A N 1
ATOM 622 C CA . PHE A 1 88 ? -5.419 -10.303 -1.045 1.00 63.47 88 PHE A CA 1
ATOM 623 C C . PHE A 1 88 ? -5.249 -9.897 0.418 1.00 63.47 88 PHE A C 1
ATOM 625 O O . PHE A 1 88 ? -4.294 -10.320 1.067 1.00 63.47 88 PHE A O 1
ATOM 632 N N . ALA A 1 89 ? -6.188 -9.110 0.944 1.00 60.91 89 ALA A N 1
ATOM 633 C CA . ALA A 1 89 ? -6.274 -8.812 2.371 1.00 60.91 89 ALA A CA 1
ATOM 634 C C . ALA A 1 89 ? -7.314 -9.741 3.018 1.00 60.91 89 ALA A C 1
ATOM 636 O O . ALA A 1 89 ? -8.523 -9.512 2.896 1.00 60.91 89 ALA A O 1
ATOM 637 N N . SER A 1 90 ? -6.846 -10.801 3.682 1.00 55.81 90 SER A N 1
ATOM 638 C CA . SER A 1 90 ? -7.671 -11.715 4.483 1.00 55.81 90 SER A CA 1
ATOM 639 C C . SER A 1 90 ? -7.405 -11.502 5.971 1.00 55.81 90 SER A C 1
ATOM 641 O O . SER A 1 90 ? -6.252 -11.545 6.396 1.00 55.81 90 SER A O 1
ATOM 643 N N . GLY A 1 91 ? -8.461 -11.305 6.752 1.00 55.25 91 GLY A N 1
ATOM 644 C CA . GLY A 1 91 ? -8.432 -11.414 8.205 1.00 55.25 91 GLY A CA 1
ATOM 645 C C . GLY A 1 91 ? -8.805 -12.832 8.629 1.00 55.25 91 GLY A C 1
ATOM 646 O O . GLY A 1 91 ? -9.273 -13.636 7.818 1.00 55.25 91 GLY A O 1
ATOM 647 N N . SER A 1 92 ? -8.528 -13.138 9.890 1.00 49.12 92 SER A N 1
ATOM 648 C CA . SER A 1 92 ? -8.949 -14.359 10.584 1.00 49.12 92 SER A CA 1
ATOM 649 C C . SER A 1 92 ? -10.302 -14.182 11.247 1.00 49.12 92 SER A C 1
ATOM 651 O O . SER A 1 92 ? -10.456 -13.108 11.869 1.00 49.12 92 SER A O 1
#

Foldseek 3Di:
DDDWWDDFQWEKEKEAEAEPPDAFKWKFWVVVVRHTPDARDDHRDIDDIDIDHQAWTWIWIAHNVSPRTDDIDIDNRNVVTGGYDYHYHYDD

Secondary structure (DSSP, 8-state):
------SSSEEEEEEEE--TTPPPEEEEEGGGTSEEEEEEEPTT-BPPPEEEESSEEEEEEEETTSS-EEEEEEEEGGG-TT-EEEEEE---

Sequence (92 aa):
MAREAAVGSDVDLFVLHGSTDAPTVDVKAREAGDLVLVNDAAYSDITPYFSVPAGNYTLDLYLSDGTTLVASFIAPLAGLGGGSAAVFASGS